Protein AF-A0A2E6HXP1-F1 (afdb_monomer_lite)

Sequence (120 aa):
MWCWKLDARGGRQPHASIEALRLAIGIGKGKALARARISHPGIRFERIDAFDIDSVRTLGFHFNKIYIDVSGSPDIYDVLKLTLAYEALFEPSLIVVRSTKLKRFVPRRSTWPIVSEPIP

pLDDT: mean 72.12, std 20.78, range [26.66, 95.12]

Radius of gyration: 15.94 Å; chains: 1; bounding box: 36×48×35 Å

Structure (mmCIF, N/CA/C/O backbone):
data_AF-A0A2E6HXP1-F1
#
_entry.id   AF-A0A2E6HXP1-F1
#
loop_
_atom_site.group_PDB
_atom_site.id
_atom_site.type_symbol
_atom_site.label_atom_id
_atom_site.label_alt_id
_atom_site.label_comp_id
_atom_site.label_asym_id
_atom_site.label_entity_id
_atom_site.label_seq_id
_atom_site.pdbx_PDB_ins_code
_atom_site.Cartn_x
_atom_site.Cartn_y
_atom_site.Cartn_z
_atom_site.occupancy
_atom_site.B_iso_or_equiv
_atom_site.auth_seq_id
_atom_site.auth_comp_id
_atom_site.auth_asym_id
_atom_site.auth_atom_id
_atom_site.pdbx_PDB_model_num
ATOM 1 N N . MET A 1 1 ? 1.663 -4.534 1.174 1.00 33.06 1 MET A N 1
ATOM 2 C CA . MET A 1 1 ? 0.889 -3.289 1.344 1.00 33.06 1 MET A CA 1
ATOM 3 C C . MET A 1 1 ? 0.008 -3.441 2.574 1.00 33.06 1 MET A C 1
ATOM 5 O O . MET A 1 1 ? -0.438 -4.550 2.843 1.00 33.06 1 MET A O 1
ATOM 9 N N . TRP A 1 2 ? -0.183 -2.388 3.361 1.00 33.47 2 TRP A N 1
ATOM 10 C CA . TRP A 1 2 ? -0.885 -2.470 4.644 1.00 33.47 2 TRP A CA 1
ATOM 11 C C . TRP A 1 2 ? -1.903 -1.327 4.755 1.00 33.47 2 TRP A C 1
ATOM 13 O O . TRP A 1 2 ? -1.531 -0.171 4.601 1.00 33.47 2 TRP A O 1
ATOM 23 N N . CYS A 1 3 ? -3.174 -1.613 5.026 1.00 33.22 3 CYS A N 1
ATOM 24 C CA . CYS A 1 3 ? -4.226 -0.602 5.201 1.00 33.22 3 CYS A CA 1
ATOM 25 C C . CYS A 1 3 ? -4.616 -0.488 6.689 1.00 33.22 3 CYS A C 1
ATOM 27 O O . CYS A 1 3 ? -4.809 -1.510 7.351 1.00 33.22 3 CYS A O 1
ATOM 29 N N . TRP A 1 4 ? -4.710 0.737 7.219 1.00 40.38 4 TRP A N 1
ATOM 30 C CA . TRP A 1 4 ? -4.892 1.077 8.641 1.00 40.38 4 TRP A CA 1
ATOM 31 C C . TRP A 1 4 ? -6.105 2.017 8.832 1.00 40.38 4 TRP A C 1
ATOM 33 O O . TRP A 1 4 ? -6.494 2.764 7.937 1.00 40.38 4 TRP A O 1
ATOM 43 N N . LYS A 1 5 ? -6.721 2.022 10.021 1.00 32.50 5 LYS A N 1
ATOM 44 C CA . LYS A 1 5 ? -7.696 3.056 10.410 1.00 32.50 5 LYS A CA 1
ATOM 45 C C . LYS A 1 5 ? -7.359 3.627 11.793 1.00 32.50 5 LYS A C 1
ATOM 47 O O . LYS A 1 5 ? -7.267 2.850 12.735 1.00 32.50 5 LYS A O 1
ATOM 52 N N . LEU A 1 6 ? -7.203 4.947 11.950 1.00 32.97 6 LEU A N 1
ATOM 53 C CA . LEU A 1 6 ? -7.173 5.613 13.272 1.00 32.97 6 LEU A CA 1
ATOM 54 C C . LEU A 1 6 ? -8.221 6.727 13.314 1.00 32.97 6 LEU A C 1
ATOM 56 O O . LEU A 1 6 ? -8.199 7.624 12.474 1.00 32.97 6 LEU A O 1
ATOM 60 N N . ASP A 1 7 ? -9.081 6.685 14.322 1.00 30.11 7 ASP A N 1
ATOM 61 C CA . ASP A 1 7 ? -9.905 7.808 14.774 1.00 30.11 7 ASP A CA 1
ATOM 62 C C . ASP A 1 7 ? -9.198 8.434 15.988 1.00 30.11 7 ASP A C 1
ATOM 64 O O . ASP A 1 7 ? -8.752 7.709 16.879 1.00 30.11 7 ASP A O 1
ATOM 68 N N . ALA A 1 8 ? -9.020 9.754 15.978 1.00 30.88 8 ALA A N 1
ATOM 69 C CA . ALA A 1 8 ? -8.332 10.495 17.023 1.00 30.88 8 ALA A CA 1
ATOM 70 C C . ALA A 1 8 ? -9.344 11.319 17.824 1.00 30.88 8 ALA A C 1
ATOM 72 O O . ALA A 1 8 ? -9.799 12.369 17.378 1.00 30.88 8 ALA A O 1
ATOM 73 N N . ARG A 1 9 ? -9.592 10.914 19.071 1.00 28.25 9 ARG A N 1
ATOM 74 C CA . ARG A 1 9 ? -9.835 11.879 20.145 1.00 28.25 9 ARG A CA 1
ATOM 75 C C . ARG A 1 9 ? -8.802 11.675 21.248 1.00 28.25 9 ARG A C 1
ATOM 77 O O . ARG A 1 9 ? -8.889 10.725 22.011 1.00 28.25 9 ARG A O 1
ATOM 84 N N . GLY A 1 10 ? -7.859 12.619 21.301 1.00 29.34 10 GLY A N 1
ATOM 85 C CA . GLY A 1 10 ? -6.987 12.895 22.443 1.00 29.34 10 GLY A CA 1
ATOM 86 C C . GLY A 1 10 ? -5.676 12.107 22.500 1.00 29.34 10 GLY A C 1
ATOM 87 O O . GLY A 1 10 ? -5.679 10.888 22.593 1.00 29.34 10 GLY A O 1
ATOM 88 N N . GLY A 1 11 ? -4.553 12.830 22.553 1.00 26.66 11 GLY A N 1
ATOM 89 C CA . GLY A 1 11 ? -3.299 12.311 23.112 1.00 26.66 11 GLY A CA 1
ATOM 90 C C . GLY A 1 11 ? -2.181 12.055 22.102 1.00 26.66 11 GLY A C 1
ATOM 91 O O . GLY A 1 11 ? -2.229 11.154 21.277 1.00 26.66 11 GLY A O 1
ATOM 92 N N . ARG A 1 12 ? -1.140 12.875 22.203 1.00 31.95 12 ARG A N 1
ATOM 93 C CA . ARG A 1 12 ? 0.093 12.899 21.411 1.00 31.95 12 ARG A CA 1
ATOM 94 C C . ARG A 1 12 ? 1.000 11.699 21.753 1.00 31.95 12 ARG A C 1
ATOM 96 O O . ARG A 1 12 ? 1.444 11.673 22.887 1.00 31.95 12 ARG A O 1
ATOM 103 N N . GLN A 1 13 ? 1.313 10.806 20.793 1.00 31.17 13 GLN A N 1
ATOM 104 C CA . GLN A 1 13 ? 2.596 10.071 20.567 1.00 31.17 13 GLN A CA 1
ATOM 105 C C . GLN A 1 13 ? 2.487 9.170 19.303 1.00 31.17 13 GLN A C 1
ATOM 107 O O . GLN A 1 13 ? 1.499 8.449 19.201 1.00 31.17 13 GLN A O 1
ATOM 112 N N . PRO A 1 14 ? 3.461 9.097 18.360 1.00 37.22 14 PRO A N 1
ATOM 113 C CA . PRO A 1 14 ? 3.453 8.073 17.315 1.00 37.22 14 PRO A CA 1
ATOM 114 C C . PRO A 1 14 ? 4.566 7.028 17.523 1.00 37.22 14 PRO A C 1
ATOM 116 O O . PRO A 1 14 ? 5.331 6.734 16.612 1.00 37.22 14 PRO A O 1
ATOM 119 N N . HIS A 1 15 ? 4.629 6.424 18.711 1.00 35.31 15 HIS A N 1
ATOM 120 C CA . HIS A 1 15 ? 5.040 5.022 18.846 1.00 35.31 15 HIS A CA 1
ATOM 121 C C . HIS A 1 15 ? 3.753 4.190 18.849 1.00 35.31 15 HIS A C 1
ATOM 123 O O . HIS A 1 15 ? 3.333 3.663 19.872 1.00 35.31 15 HIS A O 1
ATOM 129 N N . ALA A 1 16 ? 3.046 4.166 17.716 1.00 40.50 16 ALA A N 1
ATOM 130 C CA . ALA A 1 16 ? 1.805 3.410 17.609 1.00 40.50 16 ALA A CA 1
ATOM 131 C C . ALA A 1 16 ? 2.146 1.917 17.531 1.00 40.50 16 ALA A C 1
ATOM 133 O O . ALA A 1 16 ? 2.400 1.370 16.456 1.00 40.50 16 ALA A O 1
ATOM 134 N N . SER A 1 17 ? 2.183 1.269 18.692 1.00 41.19 17 SER A N 1
ATOM 135 C CA . SER A 1 17 ? 1.953 -0.161 18.822 1.00 41.19 17 SER A CA 1
ATOM 136 C C . SER A 1 17 ? 0.699 -0.525 18.021 1.00 41.19 17 SER A C 1
ATOM 138 O O . SER A 1 17 ? -0.333 0.145 18.080 1.00 41.19 17 SER A O 1
ATOM 140 N N . ILE A 1 18 ? 0.805 -1.597 17.237 1.00 44.69 18 ILE A N 1
ATOM 141 C CA . ILE A 1 18 ? -0.260 -2.151 16.383 1.00 44.69 18 ILE A CA 1
ATOM 142 C C . ILE A 1 18 ? -1.552 -2.434 17.184 1.00 44.69 18 ILE A C 1
ATOM 144 O O . ILE A 1 18 ? -2.641 -2.491 16.622 1.00 44.69 18 ILE A O 1
ATOM 148 N N . GLU A 1 19 ? -1.432 -2.541 18.507 1.00 39.31 19 GLU A N 1
ATOM 149 C CA . GLU A 1 19 ? -2.481 -2.851 19.479 1.00 39.31 19 GLU A CA 1
ATOM 150 C C . GLU A 1 19 ? -3.636 -1.835 19.543 1.00 39.31 19 GLU A C 1
ATOM 152 O O . GLU A 1 19 ? -4.721 -2.197 19.986 1.00 39.31 19 GLU A O 1
ATOM 157 N N . ALA A 1 20 ? -3.465 -0.595 19.067 1.00 45.41 20 ALA A N 1
ATOM 158 C CA . ALA A 1 20 ? -4.526 0.424 19.106 1.00 45.41 20 ALA A CA 1
ATOM 159 C C . ALA A 1 20 ? -5.450 0.447 17.864 1.00 45.41 20 ALA A C 1
ATOM 161 O O . ALA A 1 20 ? -6.326 1.309 17.749 1.00 45.41 20 ALA A O 1
ATOM 162 N N . LEU A 1 21 ? -5.264 -0.460 16.901 1.00 52.38 21 LEU A N 1
ATOM 163 C CA . LEU A 1 21 ? -6.085 -0.509 15.690 1.00 52.38 21 LEU A CA 1
ATOM 164 C C . LEU A 1 21 ? -7.377 -1.294 15.896 1.00 52.38 21 LEU A C 1
ATOM 166 O O . LEU A 1 21 ? -7.351 -2.467 16.248 1.00 52.38 21 LEU A O 1
ATOM 170 N N . ARG A 1 22 ? -8.513 -0.687 15.537 1.00 62.22 22 ARG A N 1
ATOM 171 C CA . ARG A 1 22 ? -9.804 -1.397 15.485 1.00 62.22 22 ARG A CA 1
ATOM 172 C C . ARG A 1 22 ? -9.868 -2.447 14.367 1.00 62.22 22 ARG A C 1
ATOM 174 O O . ARG A 1 22 ? -10.588 -3.426 14.507 1.00 62.22 22 ARG A O 1
ATOM 181 N N . LEU A 1 23 ? -9.151 -2.230 13.259 1.00 71.94 23 LEU A N 1
ATOM 182 C CA . LEU A 1 23 ? -9.064 -3.156 12.127 1.00 71.94 23 LEU A CA 1
ATOM 183 C C . LEU A 1 23 ? -7.853 -2.808 11.250 1.00 71.94 23 LEU A C 1
ATOM 185 O O . LEU A 1 23 ? -7.710 -1.664 10.814 1.00 71.94 23 LEU A O 1
ATOM 189 N N . ALA A 1 24 ? -7.015 -3.801 10.958 1.00 81.81 24 ALA A N 1
ATOM 190 C CA . ALA A 1 24 ? -5.948 -3.705 9.968 1.00 81.81 24 ALA A CA 1
ATOM 191 C C . ALA A 1 24 ? -6.052 -4.856 8.973 1.00 81.81 24 ALA A C 1
ATOM 193 O O . ALA A 1 24 ? -6.300 -6.003 9.359 1.00 81.81 24 ALA A O 1
ATOM 194 N N . ILE A 1 25 ? -5.849 -4.535 7.694 1.00 89.81 25 ILE A N 1
ATOM 195 C CA . ILE A 1 25 ? -5.826 -5.521 6.615 1.00 89.81 25 ILE A CA 1
ATOM 196 C C . ILE A 1 25 ? -4.516 -5.374 5.846 1.00 89.81 25 ILE A C 1
ATOM 198 O O . ILE A 1 25 ? -4.216 -4.325 5.269 1.00 89.81 25 ILE A O 1
ATOM 202 N N . GLY A 1 26 ? -3.715 -6.435 5.851 1.00 90.19 26 GLY A N 1
ATOM 203 C CA . GLY A 1 26 ? -2.525 -6.546 5.017 1.00 90.19 26 GLY A CA 1
ATOM 204 C C . GLY A 1 26 ? -2.866 -7.193 3.679 1.00 90.19 26 GLY A C 1
ATOM 205 O O . GLY A 1 26 ? -3.468 -8.263 3.649 1.00 90.19 26 GLY A O 1
ATOM 206 N N . ILE A 1 27 ? -2.442 -6.587 2.571 1.00 89.75 27 ILE A N 1
ATOM 207 C CA . ILE A 1 27 ? -2.578 -7.182 1.237 1.00 89.75 27 ILE A CA 1
ATOM 208 C C . ILE A 1 27 ? -1.224 -7.344 0.552 1.00 89.75 27 ILE A C 1
ATOM 210 O O . ILE A 1 27 ? -0.307 -6.524 0.704 1.00 89.75 27 ILE A O 1
ATOM 214 N N . GLY A 1 28 ? -1.073 -8.416 -0.216 1.00 85.81 28 GLY A N 1
ATOM 215 C CA . GLY A 1 28 ? 0.109 -8.608 -1.044 1.00 85.81 28 GLY A CA 1
ATOM 216 C C . GLY A 1 28 ? 0.218 -9.989 -1.670 1.00 85.81 28 GLY A C 1
ATOM 217 O O . GLY A 1 28 ? -0.611 -10.874 -1.464 1.00 85.81 28 GLY A O 1
ATOM 218 N N . LYS A 1 29 ? 1.300 -10.181 -2.427 1.00 78.12 29 LYS A N 1
ATOM 219 C CA . LYS A 1 29 ? 1.597 -11.424 -3.145 1.00 78.12 29 LYS A CA 1
ATOM 220 C C . LYS A 1 29 ? 2.754 -12.192 -2.491 1.00 78.12 29 LYS A C 1
ATOM 222 O O . LYS A 1 29 ? 3.676 -11.610 -1.922 1.00 78.12 29 LYS A O 1
ATOM 227 N N . GLY A 1 30 ? 2.730 -13.518 -2.623 1.00 75.62 30 GLY A N 1
ATOM 228 C CA . GLY A 1 30 ? 3.889 -14.382 -2.370 1.00 75.62 30 GLY A CA 1
ATOM 229 C C . GLY A 1 30 ? 4.219 -14.696 -0.902 1.00 75.62 30 GLY A C 1
ATOM 230 O O . GLY A 1 30 ? 3.380 -14.603 -0.004 1.00 75.62 30 GLY A O 1
ATOM 231 N N . LYS A 1 31 ? 5.469 -15.130 -0.675 1.00 73.38 31 LYS A N 1
ATOM 232 C CA . LYS A 1 31 ? 5.961 -15.693 0.602 1.00 73.38 31 LYS A CA 1
ATOM 233 C C . LYS A 1 31 ? 5.998 -14.678 1.753 1.00 73.38 31 LYS A C 1
ATOM 235 O O . LYS A 1 31 ? 5.875 -15.069 2.911 1.00 73.38 31 LYS A O 1
ATOM 240 N N . ALA A 1 32 ? 6.114 -13.384 1.446 1.00 76.50 32 ALA A N 1
ATOM 241 C CA . ALA A 1 32 ? 6.110 -12.319 2.450 1.00 76.50 32 ALA A CA 1
ATOM 242 C C . ALA A 1 32 ? 4.780 -12.250 3.222 1.00 76.50 32 ALA A C 1
ATOM 244 O O . ALA A 1 32 ? 4.790 -12.045 4.433 1.00 76.50 32 ALA A O 1
ATOM 245 N N . LEU A 1 33 ? 3.651 -12.506 2.549 1.00 81.62 33 LEU A N 1
ATOM 246 C CA . LEU A 1 33 ? 2.331 -12.524 3.184 1.00 81.62 33 LEU A CA 1
ATOM 247 C C . LEU A 1 33 ? 2.199 -13.677 4.191 1.00 81.62 33 LEU A C 1
ATOM 249 O O . LEU A 1 33 ? 1.646 -13.498 5.271 1.00 81.62 33 LEU A O 1
ATOM 253 N N . ALA A 1 34 ? 2.741 -14.854 3.858 1.00 81.12 34 ALA A N 1
ATOM 254 C CA . ALA A 1 34 ? 2.729 -16.008 4.756 1.00 81.12 34 ALA A CA 1
ATOM 255 C C . ALA A 1 34 ? 3.526 -15.730 6.039 1.00 81.12 34 ALA A C 1
ATOM 257 O O . ALA A 1 34 ? 3.045 -15.999 7.135 1.00 81.12 34 ALA A O 1
ATOM 258 N N . ARG A 1 35 ? 4.708 -15.113 5.911 1.00 80.56 35 ARG A N 1
ATOM 259 C CA . ARG A 1 35 ? 5.507 -14.687 7.068 1.00 80.56 35 ARG A CA 1
ATOM 260 C C . ARG A 1 35 ? 4.778 -13.634 7.906 1.00 80.56 35 ARG A C 1
ATOM 262 O O . ARG A 1 35 ? 4.770 -13.741 9.125 1.00 80.56 35 ARG A O 1
ATOM 269 N N . ALA A 1 36 ? 4.131 -12.663 7.263 1.00 81.81 36 ALA A N 1
ATOM 270 C CA . ALA A 1 36 ? 3.380 -11.615 7.949 1.00 81.81 36 ALA A CA 1
ATOM 271 C C . ALA A 1 36 ? 2.205 -12.170 8.774 1.00 81.81 36 ALA A C 1
ATOM 273 O O . ALA A 1 36 ? 2.012 -11.733 9.903 1.00 81.81 36 ALA A O 1
ATOM 274 N N . ARG A 1 37 ? 1.487 -13.178 8.258 1.00 85.00 37 ARG A N 1
ATOM 275 C CA . ARG A 1 37 ? 0.426 -13.888 8.999 1.00 85.00 37 ARG A CA 1
ATOM 276 C C . ARG A 1 37 ? 0.940 -14.537 10.283 1.00 85.00 37 ARG A C 1
ATOM 278 O O . ARG A 1 37 ? 0.281 -14.445 11.308 1.00 85.00 37 ARG A O 1
ATOM 285 N N . ILE A 1 38 ? 2.118 -15.161 10.226 1.00 85.62 38 ILE A N 1
ATOM 286 C CA . ILE A 1 38 ? 2.747 -15.792 11.397 1.00 85.62 38 ILE A CA 1
ATOM 287 C C . ILE A 1 38 ? 3.193 -14.727 12.406 1.00 85.62 38 ILE A C 1
ATOM 289 O O . ILE A 1 38 ? 2.984 -14.883 13.603 1.00 85.62 38 ILE A O 1
ATOM 293 N N . SER A 1 39 ? 3.802 -13.637 11.933 1.00 83.44 39 SER A N 1
ATOM 294 C CA . SER A 1 39 ? 4.329 -12.576 12.800 1.00 83.44 39 SER A CA 1
ATOM 295 C C . SER A 1 39 ? 3.252 -11.667 13.400 1.00 83.44 39 SER A C 1
ATOM 297 O O . SER A 1 39 ? 3.505 -11.030 14.418 1.00 83.44 39 SER A O 1
ATOM 299 N N . HIS A 1 40 ? 2.070 -11.589 12.784 1.00 82.81 40 HIS A N 1
ATOM 300 C CA . HIS A 1 40 ? 0.986 -10.698 13.198 1.00 82.81 40 HIS A CA 1
ATOM 301 C C . HIS A 1 40 ? -0.371 -11.420 13.172 1.00 82.81 40 HIS A C 1
ATOM 303 O O . HIS A 1 40 ? -1.230 -11.083 12.355 1.00 82.81 40 HIS A O 1
ATOM 309 N N . PRO A 1 41 ? -0.601 -12.399 14.064 1.00 82.38 41 PRO A N 1
ATOM 310 C CA . PRO A 1 41 ? -1.814 -13.222 14.042 1.00 82.38 41 PRO A CA 1
ATOM 311 C C . PRO A 1 41 ? -3.112 -12.429 14.285 1.00 82.38 41 PRO A C 1
ATOM 313 O O . PRO A 1 41 ? -4.178 -12.876 13.880 1.00 82.38 41 PRO A O 1
ATOM 316 N N . GLY A 1 42 ? -3.035 -11.242 14.900 1.00 81.94 42 GLY A N 1
ATOM 317 C CA . GLY A 1 42 ? -4.181 -10.344 15.107 1.00 81.94 42 GLY A CA 1
ATOM 318 C C . GLY A 1 42 ? -4.565 -9.484 13.893 1.00 81.94 42 GLY A C 1
ATOM 319 O O . GLY A 1 42 ? -5.501 -8.695 13.982 1.00 81.94 42 GLY A O 1
ATOM 320 N N . ILE A 1 43 ? -3.849 -9.597 12.770 1.00 85.75 43 ILE A N 1
ATOM 321 C CA . ILE A 1 43 ? -4.121 -8.841 11.541 1.00 85.75 43 ILE A CA 1
ATOM 322 C C . ILE A 1 43 ? -4.715 -9.776 10.487 1.00 85.75 43 ILE A C 1
ATOM 324 O O . ILE A 1 43 ? -4.214 -10.877 10.247 1.00 85.75 43 ILE A O 1
ATOM 328 N N . ARG A 1 44 ? -5.756 -9.312 9.789 1.00 88.44 44 ARG A N 1
ATOM 329 C CA . ARG A 1 44 ? -6.300 -10.017 8.625 1.00 88.44 44 ARG A CA 1
ATOM 330 C C . ARG A 1 44 ? -5.385 -9.803 7.422 1.00 88.44 44 ARG A C 1
ATOM 332 O O . ARG A 1 44 ? -4.990 -8.680 7.122 1.00 88.44 44 ARG A O 1
ATOM 339 N N . PHE A 1 45 ? -5.090 -10.872 6.690 1.00 89.06 45 PHE A N 1
ATOM 340 C CA . PHE A 1 45 ? -4.244 -10.802 5.502 1.00 89.06 45 PHE A CA 1
ATOM 341 C C . PHE A 1 45 ? -4.915 -11.415 4.288 1.00 89.06 45 PHE A C 1
ATOM 343 O O . PHE A 1 45 ? -5.261 -12.596 4.323 1.00 89.06 45 PHE A O 1
ATOM 350 N N . GLU A 1 46 ? -4.962 -10.670 3.189 1.00 90.75 46 GLU A N 1
ATOM 351 C CA . GLU A 1 46 ? -5.554 -11.102 1.925 1.00 90.75 46 GLU A CA 1
ATOM 352 C C . GLU A 1 46 ? -4.518 -11.170 0.803 1.00 90.75 46 GLU A C 1
ATOM 354 O O . GLU A 1 46 ? -3.612 -10.337 0.693 1.00 90.75 46 GLU A O 1
ATOM 359 N N . ARG A 1 47 ? -4.637 -12.191 -0.051 1.00 91.62 47 ARG A N 1
ATOM 360 C CA . ARG A 1 47 ? -3.783 -12.325 -1.236 1.00 91.62 47 ARG A CA 1
ATOM 361 C C . ARG A 1 47 ? -4.418 -11.555 -2.390 1.00 91.62 47 ARG A C 1
ATOM 363 O O . ARG A 1 47 ? -5.099 -12.140 -3.220 1.00 91.62 47 ARG A O 1
ATOM 370 N N . ILE A 1 48 ? -4.171 -10.253 -2.417 1.00 91.56 48 ILE A N 1
ATOM 371 C CA . ILE A 1 48 ? -4.677 -9.322 -3.431 1.00 91.56 48 ILE A CA 1
ATOM 372 C C . ILE A 1 48 ? -3.491 -8.580 -4.056 1.00 91.56 48 ILE A C 1
ATOM 374 O O . ILE A 1 48 ? -2.502 -8.283 -3.372 1.00 91.56 48 ILE A O 1
ATOM 378 N N . ASP A 1 49 ? -3.570 -8.316 -5.361 1.00 87.62 49 ASP A N 1
ATOM 379 C CA . ASP A 1 49 ? -2.673 -7.366 -6.013 1.00 87.62 49 ASP A CA 1
ATOM 380 C C . ASP A 1 49 ? -3.065 -5.938 -5.640 1.00 87.62 49 ASP A C 1
ATOM 382 O O . ASP A 1 49 ? -4.204 -5.542 -5.836 1.00 87.62 49 ASP A O 1
ATOM 386 N N . ALA A 1 50 ? -2.113 -5.151 -5.149 1.00 88.31 50 ALA A N 1
ATOM 387 C CA . ALA A 1 50 ? -2.348 -3.750 -4.821 1.00 88.31 50 ALA A CA 1
ATOM 388 C C . ALA A 1 50 ? -2.799 -2.923 -6.037 1.00 88.31 50 ALA A C 1
ATOM 390 O O . ALA A 1 50 ? -3.544 -1.965 -5.883 1.00 88.31 50 ALA A O 1
ATOM 391 N N . PHE A 1 51 ? -2.350 -3.281 -7.241 1.00 88.88 51 PHE A N 1
ATOM 392 C CA . PHE A 1 51 ? -2.716 -2.568 -8.467 1.00 88.88 51 PHE A CA 1
ATOM 393 C C . PHE A 1 51 ? -4.077 -2.985 -9.037 1.00 88.88 51 PHE A C 1
ATOM 395 O O . PHE A 1 51 ? -4.603 -2.298 -9.908 1.00 88.88 51 PHE A O 1
ATOM 402 N N . ASP A 1 52 ? -4.656 -4.080 -8.542 1.00 92.69 52 ASP A N 1
ATOM 403 C CA . ASP A 1 52 ? -6.005 -4.510 -8.900 1.00 92.69 52 ASP A CA 1
ATOM 404 C C . ASP A 1 52 ? -7.014 -3.817 -7.975 1.00 92.69 52 ASP A C 1
ATOM 406 O O . ASP A 1 52 ? -7.413 -4.331 -6.926 1.00 92.69 52 ASP A O 1
ATOM 410 N N . ILE A 1 53 ? -7.375 -2.591 -8.355 1.00 92.62 53 ILE A N 1
ATOM 411 C CA . ILE A 1 53 ? -8.241 -1.706 -7.566 1.00 92.62 53 ILE A CA 1
ATOM 412 C C . ILE A 1 53 ? -9.632 -2.313 -7.360 1.00 92.62 53 ILE A C 1
ATOM 414 O O . ILE A 1 53 ? -10.231 -2.120 -6.300 1.00 92.62 53 ILE A O 1
ATOM 418 N N . ASP A 1 54 ? -10.128 -3.088 -8.324 1.00 94.12 54 ASP A N 1
ATOM 419 C CA . ASP A 1 54 ? -11.427 -3.749 -8.216 1.00 94.12 54 ASP A CA 1
ATOM 420 C C . ASP A 1 54 ? -11.388 -4.855 -7.165 1.00 94.12 54 ASP A C 1
ATOM 422 O O . ASP A 1 54 ? -12.232 -4.872 -6.265 1.00 94.12 54 ASP A O 1
ATOM 426 N N . SER A 1 55 ? -10.354 -5.700 -7.173 1.00 93.19 55 SER A N 1
ATOM 427 C CA . SER A 1 55 ? -10.145 -6.682 -6.103 1.00 93.19 55 SER A CA 1
ATOM 428 C C . SER A 1 55 ? -9.985 -6.013 -4.735 1.00 93.19 55 SER A C 1
ATOM 430 O O . SER A 1 55 ? -10.535 -6.491 -3.742 1.00 93.19 55 SER A O 1
ATOM 432 N N . VAL A 1 56 ? -9.284 -4.880 -4.656 1.00 92.38 56 VAL A N 1
ATOM 433 C CA . VAL A 1 56 ? -9.109 -4.111 -3.410 1.00 92.38 56 VA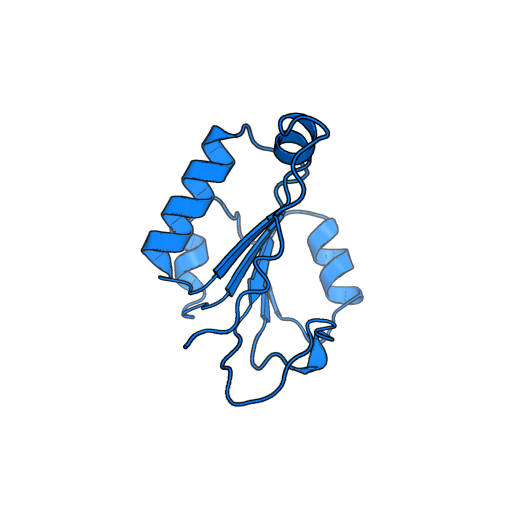L A CA 1
ATOM 434 C C . VAL A 1 56 ? -10.437 -3.534 -2.908 1.00 92.38 56 VAL A C 1
ATOM 436 O O . VAL A 1 56 ? -10.701 -3.570 -1.704 1.00 92.38 56 VAL A O 1
ATOM 439 N N . ARG A 1 57 ? -11.310 -3.063 -3.805 1.00 90.62 57 ARG A N 1
ATOM 440 C CA . ARG A 1 57 ? -12.656 -2.569 -3.473 1.00 90.62 57 ARG A CA 1
ATOM 441 C C . ARG A 1 57 ? -13.516 -3.648 -2.813 1.00 90.62 57 ARG A C 1
ATOM 443 O O . ARG A 1 57 ? -14.289 -3.333 -1.908 1.00 90.62 57 ARG A O 1
ATOM 450 N N . THR A 1 58 ? -13.343 -4.917 -3.193 1.00 92.69 58 THR A N 1
ATOM 451 C CA . THR A 1 58 ? -14.106 -6.035 -2.600 1.00 92.69 58 THR A CA 1
ATOM 452 C C . THR A 1 58 ? -13.816 -6.273 -1.117 1.00 92.69 58 THR A C 1
ATOM 454 O O . THR A 1 58 ? -14.586 -6.960 -0.450 1.00 92.69 58 THR A O 1
ATOM 457 N N . LEU A 1 59 ? -12.762 -5.658 -0.560 1.00 88.69 59 LEU A N 1
ATOM 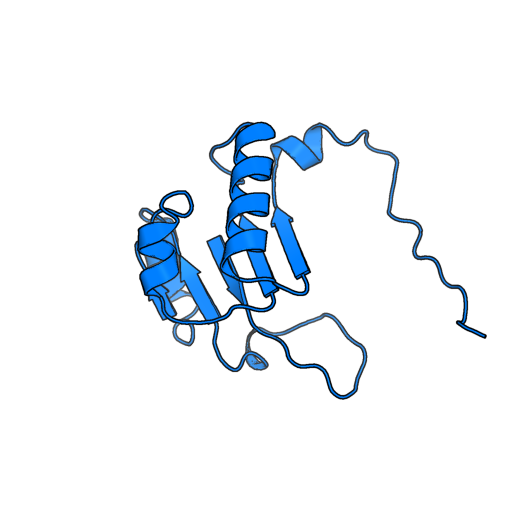458 C CA . LEU A 1 59 ? -12.524 -5.671 0.884 1.00 88.69 59 LEU A CA 1
ATOM 459 C C . LEU A 1 59 ? -13.697 -5.062 1.664 1.00 88.69 59 LEU A C 1
ATOM 461 O O . LEU A 1 59 ? -13.897 -5.448 2.811 1.00 88.69 59 LEU A O 1
ATOM 465 N N . GLY A 1 60 ? -14.471 -4.149 1.063 1.00 84.88 60 GLY A N 1
ATOM 466 C CA . GLY A 1 60 ? -15.714 -3.637 1.648 1.00 84.88 60 GLY A CA 1
ATOM 467 C C . GLY A 1 60 ? -15.522 -2.731 2.868 1.00 84.88 60 GLY A C 1
ATOM 468 O O . GLY A 1 60 ? -16.450 -2.546 3.651 1.00 84.88 60 GLY A O 1
ATOM 469 N N . PHE A 1 61 ? -14.326 -2.165 3.051 1.00 83.94 61 PHE A N 1
ATOM 470 C CA . PHE A 1 61 ? -14.017 -1.250 4.150 1.00 83.94 61 PHE A CA 1
ATOM 471 C C . PHE A 1 61 ? -13.566 0.111 3.625 1.00 83.94 61 PHE A C 1
ATOM 473 O O . PHE A 1 61 ? -12.785 0.190 2.682 1.00 83.94 61 PHE A O 1
ATOM 480 N N . HIS A 1 62 ? -13.975 1.179 4.311 1.00 83.88 62 HIS A N 1
ATOM 481 C CA . HIS A 1 62 ? -13.366 2.500 4.156 1.00 83.88 62 HIS A CA 1
ATOM 482 C C . HIS A 1 62 ? -12.137 2.616 5.065 1.00 83.88 62 HIS A C 1
ATOM 484 O O . HIS A 1 62 ? -12.258 2.676 6.298 1.00 83.88 62 HIS A O 1
ATOM 490 N N . PHE A 1 63 ? -10.948 2.636 4.462 1.00 86.12 63 PHE A N 1
ATOM 491 C CA . PHE A 1 63 ? -9.679 2.797 5.170 1.00 86.12 63 PHE A CA 1
ATOM 492 C C . PHE A 1 63 ? -9.298 4.273 5.247 1.00 86.12 63 PHE A C 1
ATOM 494 O O . PHE A 1 63 ? -9.129 4.913 4.219 1.00 86.12 63 PHE A O 1
ATOM 501 N N . ASN A 1 64 ? -9.112 4.815 6.455 1.00 83.69 64 ASN A N 1
ATOM 502 C CA . ASN A 1 64 ? -8.747 6.228 6.604 1.00 83.69 64 ASN A CA 1
ATOM 503 C C . ASN A 1 64 ? -7.229 6.476 6.660 1.00 83.69 64 ASN A C 1
ATOM 505 O O . ASN A 1 64 ? -6.800 7.622 6.566 1.00 83.69 64 ASN A O 1
ATOM 509 N N . LYS A 1 65 ? -6.410 5.428 6.807 1.00 88.25 65 LYS A N 1
ATOM 510 C CA . LYS A 1 65 ? -4.947 5.510 6.785 1.00 88.25 65 LYS A CA 1
ATOM 511 C C . LYS A 1 65 ? -4.372 4.404 5.918 1.00 88.25 65 LYS A C 1
ATOM 513 O O . LYS A 1 65 ? -4.638 3.231 6.128 1.00 88.25 65 LYS A O 1
ATOM 518 N N . ILE A 1 66 ? -3.532 4.732 4.955 1.00 90.44 66 ILE A N 1
ATOM 519 C CA . ILE A 1 66 ? -3.049 3.732 3.998 1.00 90.44 66 ILE A CA 1
ATOM 520 C C . ILE A 1 66 ? -1.533 3.718 4.020 1.00 90.44 66 ILE A C 1
ATOM 522 O O . ILE A 1 66 ? -0.893 4.759 3.915 1.00 90.44 66 ILE A O 1
ATOM 526 N N . TYR A 1 67 ? -0.948 2.532 4.168 1.00 90.00 67 TYR A N 1
ATOM 527 C CA . TYR A 1 67 ? 0.491 2.331 4.108 1.00 90.00 67 TYR A CA 1
ATOM 528 C C . TYR A 1 67 ? 0.876 1.510 2.875 1.00 90.00 67 TYR A C 1
ATOM 530 O O . TYR A 1 67 ? 0.590 0.313 2.738 1.00 90.00 67 TYR A O 1
ATOM 538 N N . ILE A 1 68 ? 1.585 2.164 1.967 1.00 87.19 68 ILE A N 1
ATOM 539 C CA . ILE A 1 68 ? 1.996 1.602 0.688 1.00 87.19 68 ILE A CA 1
ATOM 540 C C . ILE A 1 68 ? 3.482 1.263 0.766 1.00 87.19 68 ILE A C 1
ATOM 542 O O . ILE A 1 68 ? 4.332 2.146 0.720 1.00 87.19 68 ILE A O 1
ATOM 546 N N . ASP A 1 69 ? 3.802 -0.028 0.871 1.00 84.38 69 ASP A N 1
ATOM 547 C CA . ASP A 1 69 ? 5.175 -0.516 0.711 1.00 84.38 69 ASP A CA 1
ATOM 548 C C . ASP A 1 69 ? 5.358 -1.076 -0.695 1.00 84.38 69 ASP A C 1
ATOM 550 O O . ASP A 1 69 ? 4.799 -2.118 -1.045 1.00 84.38 69 ASP A O 1
ATOM 554 N N . VAL A 1 70 ? 6.148 -0.353 -1.478 1.00 76.06 70 VAL A N 1
ATOM 555 C CA . VAL A 1 70 ? 6.467 -0.622 -2.885 1.00 76.06 70 VAL A CA 1
ATOM 556 C C . VAL A 1 70 ? 7.966 -0.866 -3.063 1.00 76.06 70 VAL A C 1
ATOM 558 O O . VAL A 1 70 ? 8.503 -0.738 -4.161 1.00 76.06 70 VAL A O 1
ATOM 561 N N . SER A 1 71 ? 8.670 -1.231 -1.987 1.00 64.25 71 SER A N 1
ATOM 562 C CA . SER A 1 71 ? 10.130 -1.397 -1.958 1.00 64.25 71 SER A CA 1
ATOM 563 C C . SER A 1 71 ? 10.704 -2.390 -2.981 1.00 64.25 71 SER A C 1
ATOM 565 O O . SER A 1 71 ? 11.912 -2.351 -3.214 1.00 64.25 71 SER A O 1
ATOM 567 N N . GLY A 1 72 ? 9.869 -3.221 -3.619 1.00 60.47 72 GLY A N 1
ATOM 568 C CA . GLY A 1 72 ? 10.282 -4.200 -4.624 1.00 60.47 72 GLY A CA 1
ATOM 569 C C . GLY A 1 72 ? 10.041 -3.871 -6.108 1.00 60.47 72 GLY A C 1
ATOM 570 O O . GLY A 1 72 ? 10.755 -4.452 -6.918 1.00 60.47 72 GLY A O 1
ATOM 571 N N . SER A 1 73 ? 9.063 -3.043 -6.527 1.00 60.06 73 SER A N 1
ATOM 572 C CA . SER A 1 73 ? 8.610 -3.081 -7.950 1.00 60.06 73 SER A CA 1
ATOM 573 C C . SER A 1 73 ? 7.650 -1.974 -8.439 1.00 60.06 73 SER A C 1
ATOM 575 O O . SER A 1 73 ? 6.596 -2.289 -8.980 1.00 60.06 73 SER A O 1
ATOM 577 N N . PRO A 1 74 ? 7.950 -0.676 -8.288 1.00 60.22 74 PRO A N 1
ATOM 578 C CA . PRO A 1 74 ? 7.558 0.186 -9.415 1.00 60.22 74 PRO A CA 1
ATOM 579 C C . PRO A 1 74 ? 8.484 1.366 -9.704 1.00 60.22 74 PRO A C 1
ATOM 581 O O . PRO A 1 74 ? 9.390 1.693 -8.928 1.00 60.22 74 PRO A O 1
ATOM 584 N N . ASP A 1 75 ? 8.306 1.979 -10.868 1.00 74.50 75 ASP A N 1
ATOM 585 C CA . ASP A 1 75 ? 8.813 3.325 -11.133 1.00 74.50 75 ASP A CA 1
ATOM 586 C C . ASP A 1 75 ? 8.034 4.356 -10.290 1.00 74.50 75 ASP A C 1
ATOM 588 O O . ASP A 1 75 ? 6.983 4.050 -9.725 1.00 74.50 75 ASP A O 1
ATOM 592 N N . ILE A 1 76 ? 8.535 5.586 -10.166 1.00 80.38 76 ILE A N 1
ATOM 593 C CA . ILE A 1 76 ? 7.837 6.672 -9.462 1.00 80.38 76 ILE A CA 1
ATOM 594 C C . ILE A 1 76 ? 6.404 6.858 -9.976 1.00 80.38 76 ILE A C 1
ATOM 596 O O . ILE A 1 76 ? 5.497 7.169 -9.204 1.00 80.38 76 ILE A O 1
ATOM 600 N N . TYR A 1 77 ? 6.193 6.596 -11.265 1.00 84.75 77 TYR A N 1
ATOM 601 C CA . TYR A 1 77 ? 4.900 6.720 -11.907 1.00 84.75 77 TYR A CA 1
ATOM 602 C C . TYR A 1 77 ? 3.867 5.715 -11.386 1.00 84.75 77 TYR A C 1
ATOM 604 O O . TYR A 1 77 ? 2.732 6.110 -11.120 1.00 84.75 77 TYR A O 1
ATOM 612 N N . ASP A 1 78 ? 4.227 4.447 -11.153 1.00 84.50 78 ASP A N 1
ATOM 613 C CA . ASP A 1 78 ? 3.235 3.500 -10.625 1.00 84.50 78 ASP A CA 1
ATOM 614 C C . ASP A 1 78 ? 2.952 3.753 -9.142 1.00 84.50 78 ASP A C 1
ATOM 616 O O . ASP A 1 78 ? 1.844 3.500 -8.676 1.00 84.50 78 ASP A O 1
ATOM 620 N N . VAL A 1 79 ? 3.915 4.314 -8.402 1.00 84.62 79 VAL A N 1
ATOM 621 C CA . VAL A 1 79 ? 3.671 4.792 -7.034 1.00 84.62 79 VAL A CA 1
ATOM 622 C C . VAL A 1 79 ? 2.625 5.904 -7.029 1.00 84.62 79 VAL A C 1
ATOM 624 O O . VAL A 1 79 ? 1.703 5.867 -6.212 1.00 84.62 79 VAL A O 1
ATOM 627 N N . LEU A 1 80 ? 2.745 6.866 -7.948 1.00 88.25 80 LEU A N 1
ATOM 628 C CA . LEU A 1 80 ? 1.778 7.949 -8.097 1.00 88.25 80 LEU A CA 1
ATOM 629 C C . LEU A 1 80 ? 0.403 7.410 -8.506 1.00 88.25 80 LEU A C 1
ATOM 631 O O . LEU A 1 80 ? -0.583 7.718 -7.842 1.00 88.25 80 LEU A O 1
ATOM 635 N N . LYS A 1 81 ? 0.339 6.552 -9.533 1.00 90.88 81 LYS A N 1
ATOM 636 C CA . LYS A 1 81 ? -0.906 5.897 -9.974 1.00 90.88 81 LYS A CA 1
ATOM 637 C C . LYS A 1 81 ? -1.612 5.177 -8.831 1.00 90.88 81 LYS A C 1
ATOM 639 O O . LYS A 1 81 ? -2.808 5.362 -8.638 1.00 90.88 81 LYS A O 1
ATOM 644 N N . LEU A 1 82 ? -0.870 4.374 -8.072 1.00 90.25 82 LEU A N 1
ATOM 645 C CA . LEU A 1 82 ? -1.412 3.615 -6.952 1.00 90.25 82 LEU A CA 1
ATOM 646 C C . LEU A 1 82 ? -1.916 4.542 -5.841 1.00 90.25 82 LEU A C 1
ATOM 648 O O . LEU A 1 82 ? -2.985 4.314 -5.291 1.00 90.25 82 LEU A O 1
ATOM 652 N N . THR A 1 83 ? -1.173 5.608 -5.540 1.00 91.44 83 THR A N 1
ATOM 653 C CA . THR A 1 83 ? -1.569 6.599 -4.529 1.00 91.44 83 THR A CA 1
ATOM 654 C C . THR A 1 83 ? -2.867 7.299 -4.928 1.00 91.44 83 THR A C 1
ATOM 656 O O . THR A 1 83 ? -3.804 7.298 -4.136 1.00 91.44 83 THR A O 1
ATOM 659 N N . LEU A 1 84 ? -2.961 7.801 -6.165 1.00 95.12 84 LEU A N 1
ATOM 660 C CA . LEU A 1 84 ? -4.160 8.472 -6.681 1.00 95.12 84 LEU A CA 1
ATOM 661 C C . LEU A 1 84 ? -5.369 7.529 -6.736 1.00 95.12 84 LEU A C 1
ATOM 663 O O . LEU A 1 84 ? -6.476 7.915 -6.374 1.00 95.12 84 LEU A O 1
ATOM 667 N N . ALA A 1 85 ? -5.167 6.275 -7.147 1.00 94.38 85 ALA A N 1
ATOM 668 C CA . ALA A 1 85 ? -6.240 5.285 -7.171 1.00 94.38 85 ALA A CA 1
ATOM 669 C C . ALA A 1 85 ? -6.783 4.993 -5.763 1.00 94.38 85 ALA A C 1
ATOM 671 O O . ALA A 1 85 ? -7.991 4.873 -5.579 1.00 94.38 85 ALA A O 1
ATOM 672 N N . TYR A 1 86 ? -5.904 4.902 -4.763 1.00 94.12 86 TYR A N 1
ATOM 673 C CA . TYR A 1 86 ? -6.297 4.659 -3.375 1.00 94.12 86 TYR A CA 1
ATOM 674 C C . TYR A 1 86 ? -6.920 5.896 -2.723 1.00 94.12 86 TYR A C 1
ATOM 676 O O . TYR A 1 86 ? -7.839 5.751 -1.919 1.00 94.12 86 TYR A O 1
ATOM 684 N N . GLU A 1 87 ? -6.456 7.092 -3.082 1.00 94.62 87 GLU A N 1
ATOM 685 C CA . GLU A 1 87 ? -7.071 8.358 -2.685 1.00 94.62 87 GLU A CA 1
ATOM 686 C C . GLU A 1 87 ? -8.510 8.452 -3.202 1.00 94.62 87 GLU A C 1
ATOM 688 O O . GLU A 1 87 ? -9.426 8.639 -2.408 1.00 94.62 87 GLU A O 1
ATOM 693 N N . ALA A 1 88 ? -8.724 8.197 -4.496 1.00 94.88 88 ALA A N 1
ATOM 694 C CA . ALA A 1 88 ? -10.053 8.202 -5.106 1.00 94.88 88 ALA A CA 1
ATOM 695 C C . ALA A 1 88 ? -10.969 7.079 -4.589 1.00 94.88 88 ALA A C 1
ATOM 697 O O . ALA A 1 88 ? -12.186 7.236 -4.558 1.00 94.88 88 ALA A O 1
ATOM 698 N N . LEU A 1 89 ? -10.407 5.924 -4.216 1.00 93.38 89 LEU A N 1
ATOM 699 C CA . LEU A 1 89 ? -11.191 4.784 -3.742 1.00 93.38 89 LEU A CA 1
ATOM 700 C C . LEU A 1 89 ? -11.644 4.935 -2.284 1.00 93.38 89 LEU A C 1
ATOM 702 O O . LEU A 1 89 ? -12.741 4.493 -1.941 1.00 93.38 89 LEU A O 1
ATOM 706 N N . PHE A 1 90 ? -10.793 5.485 -1.416 1.00 91.88 90 PHE A N 1
ATOM 707 C CA . PHE A 1 90 ? -11.008 5.435 0.032 1.00 91.88 90 PHE A CA 1
ATOM 708 C C . PHE A 1 90 ? -11.111 6.795 0.718 1.00 91.88 90 PHE A C 1
ATOM 710 O O . PHE A 1 90 ? -11.534 6.817 1.873 1.00 91.88 90 PHE A O 1
ATOM 717 N N . GLU A 1 91 ? -10.711 7.884 0.054 1.00 93.19 91 GLU A N 1
ATOM 718 C CA . GLU A 1 91 ? -10.604 9.231 0.634 1.00 93.19 91 GLU A CA 1
ATOM 719 C C . GLU A 1 91 ? -9.897 9.230 2.010 1.00 93.19 91 GLU A C 1
ATOM 721 O O . GLU A 1 91 ? -10.437 9.700 3.018 1.00 93.19 91 GLU A O 1
ATOM 726 N N . PRO A 1 92 ? -8.694 8.631 2.117 1.00 91.62 92 PRO A N 1
ATOM 727 C CA . PRO A 1 92 ? -8.012 8.505 3.393 1.00 91.62 92 PRO A CA 1
ATOM 728 C C . PRO A 1 92 ? -7.501 9.865 3.875 1.00 91.62 92 PRO A C 1
ATOM 730 O O . PRO A 1 92 ? -7.015 10.681 3.098 1.00 91.62 92 PRO A O 1
ATOM 733 N N . SER A 1 93 ? -7.484 10.073 5.191 1.00 89.38 93 SER A N 1
ATOM 734 C CA . SER A 1 93 ? -6.876 11.272 5.778 1.00 89.38 93 SER A CA 1
ATOM 735 C C . SER A 1 93 ? -5.346 11.248 5.742 1.00 89.38 93 SER A C 1
ATOM 737 O O . SER A 1 93 ? -4.704 12.267 5.988 1.00 89.38 93 SER A O 1
ATOM 739 N N . LEU A 1 94 ? -4.744 10.083 5.476 1.00 89.00 94 LEU A N 1
ATOM 740 C CA . LEU A 1 94 ? -3.298 9.930 5.370 1.00 89.00 94 LEU A CA 1
ATOM 741 C C . LEU A 1 94 ? -2.916 8.741 4.485 1.00 89.00 94 LEU A C 1
ATOM 743 O O . LEU A 1 94 ? -3.337 7.608 4.733 1.00 89.00 94 LEU A O 1
ATOM 747 N N . ILE A 1 95 ? -2.002 8.979 3.545 1.00 89.75 95 ILE A N 1
ATOM 748 C CA . ILE A 1 95 ? -1.282 7.927 2.827 1.00 89.75 95 ILE A CA 1
ATOM 749 C C . ILE A 1 95 ? 0.209 8.056 3.137 1.00 89.75 95 ILE A C 1
ATOM 751 O O . ILE A 1 95 ? 0.816 9.104 2.930 1.00 89.75 95 ILE A O 1
ATOM 755 N N . VAL A 1 96 ? 0.813 6.978 3.631 1.00 88.31 96 VAL A N 1
ATOM 756 C CA . VAL A 1 96 ? 2.257 6.880 3.858 1.00 88.31 96 VAL A CA 1
ATOM 757 C C . VAL A 1 96 ? 2.840 5.911 2.846 1.00 88.31 96 VAL A C 1
ATOM 759 O O 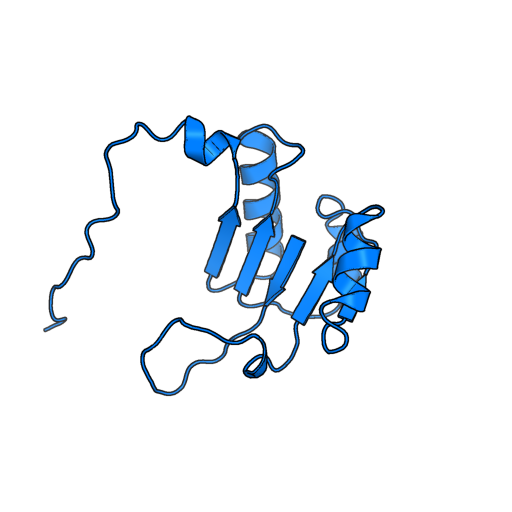. VAL A 1 96 ? 2.523 4.721 2.845 1.00 88.31 96 VAL A O 1
ATOM 762 N N . VAL A 1 97 ? 3.739 6.410 2.005 1.00 85.50 97 VAL A N 1
ATOM 763 C CA . VAL A 1 97 ? 4.397 5.611 0.974 1.00 85.50 97 VAL A CA 1
ATOM 764 C C . VAL A 1 97 ? 5.847 5.344 1.362 1.00 85.50 97 VAL A C 1
ATOM 766 O O . VAL A 1 97 ? 6.647 6.264 1.534 1.00 85.50 97 VAL A O 1
ATOM 769 N N . ARG A 1 98 ? 6.223 4.067 1.437 1.00 83.25 98 ARG A N 1
ATOM 770 C CA . ARG A 1 98 ? 7.616 3.629 1.530 1.00 83.25 98 ARG A CA 1
ATOM 771 C C . ARG A 1 98 ? 8.094 3.151 0.164 1.00 83.25 98 ARG A C 1
ATOM 773 O O . ARG A 1 98 ? 7.722 2.077 -0.303 1.00 83.25 98 ARG A O 1
ATOM 780 N N . SER A 1 99 ? 8.999 3.922 -0.435 1.00 79.56 99 SER A N 1
ATOM 781 C CA . SER A 1 99 ? 9.686 3.566 -1.678 1.00 79.56 99 SER A CA 1
ATOM 782 C C . SER A 1 99 ? 11.192 3.757 -1.537 1.00 79.56 99 SER A C 1
ATOM 784 O O . SER A 1 99 ? 11.684 4.855 -1.271 1.00 79.56 99 SER A O 1
ATOM 786 N N . THR A 1 100 ? 11.947 2.677 -1.749 1.00 75.19 100 THR A N 1
ATOM 787 C CA . THR A 1 100 ? 13.416 2.717 -1.746 1.00 75.19 100 THR A CA 1
ATOM 788 C C . THR A 1 100 ? 13.952 3.600 -2.873 1.00 75.19 100 THR A C 1
ATOM 790 O O . THR A 1 100 ? 14.966 4.267 -2.683 1.00 75.19 100 THR A O 1
ATOM 793 N N . LYS A 1 101 ? 13.269 3.644 -4.028 1.00 72.88 101 LYS A N 1
ATOM 794 C CA . LYS A 1 101 ? 13.646 4.513 -5.151 1.00 72.88 101 LYS A CA 1
ATOM 795 C C . LYS A 1 101 ? 13.419 5.985 -4.816 1.00 72.88 101 LYS A C 1
ATOM 797 O O . LYS A 1 101 ? 14.360 6.757 -4.948 1.00 72.88 101 LYS A O 1
ATOM 802 N N . LEU A 1 102 ? 12.247 6.360 -4.290 1.00 71.88 102 LEU A N 1
ATOM 803 C CA . LEU A 1 102 ? 11.991 7.744 -3.853 1.00 71.88 102 LEU A CA 1
ATOM 804 C C . LEU A 1 102 ? 13.019 8.201 -2.817 1.00 71.88 102 LEU A C 1
ATOM 806 O O . LEU A 1 102 ? 13.594 9.274 -2.951 1.00 71.88 102 LEU A O 1
ATOM 810 N N . LYS A 1 103 ? 13.346 7.340 -1.846 1.00 74.12 103 LYS A N 1
ATOM 811 C CA . LYS A 1 103 ? 14.387 7.628 -0.850 1.00 74.12 103 LYS A CA 1
ATOM 812 C C . LYS A 1 103 ? 15.764 7.910 -1.474 1.00 74.12 103 LYS A C 1
ATOM 814 O O . LYS A 1 103 ? 16.547 8.641 -0.880 1.00 74.12 103 LYS A O 1
ATOM 819 N N . ARG A 1 104 ? 16.081 7.312 -2.628 1.00 72.88 104 ARG A N 1
ATOM 820 C CA . ARG A 1 104 ? 17.336 7.550 -3.366 1.00 72.88 104 ARG A CA 1
ATOM 821 C C . ARG A 1 104 ? 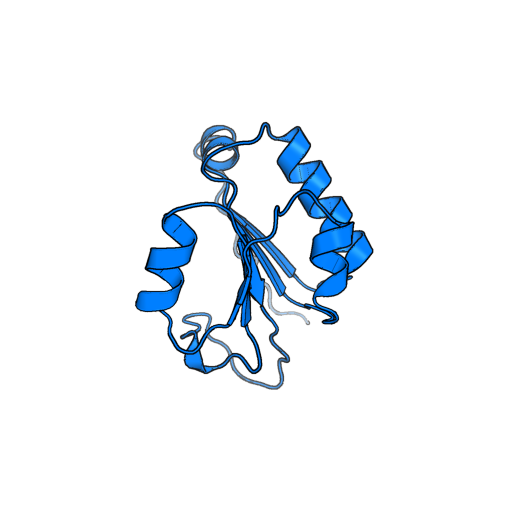17.275 8.792 -4.262 1.00 72.88 104 ARG A C 1
ATOM 823 O O . ARG A 1 104 ? 18.318 9.389 -4.489 1.00 72.88 104 ARG A O 1
ATOM 830 N N . PHE A 1 105 ? 16.091 9.148 -4.762 1.00 68.00 105 PHE A N 1
ATOM 831 C CA . PHE A 1 105 ? 15.867 10.331 -5.602 1.00 68.00 105 PHE A CA 1
ATOM 832 C C . PHE A 1 105 ? 15.815 11.634 -4.806 1.00 68.00 105 PHE A C 1
ATOM 834 O O . PHE A 1 105 ? 16.189 12.677 -5.332 1.00 68.00 105 PHE A O 1
ATOM 841 N N . VAL A 1 106 ? 15.379 11.588 -3.545 1.00 68.19 106 VAL A N 1
ATOM 842 C CA . VAL A 1 106 ? 15.446 12.755 -2.665 1.00 68.19 106 VAL A CA 1
ATOM 843 C C . VAL A 1 106 ? 16.927 13.038 -2.374 1.00 68.19 106 VAL A C 1
ATOM 845 O O . VAL A 1 106 ? 17.600 12.176 -1.794 1.00 68.19 106 VAL A O 1
ATOM 848 N N . PRO A 1 107 ? 17.472 14.206 -2.772 1.00 60.41 107 PRO A N 1
ATOM 849 C CA . PRO A 1 107 ? 18.836 14.569 -2.416 1.00 60.41 107 PRO A CA 1
ATOM 850 C C . PRO A 1 107 ? 18.977 14.494 -0.894 1.00 60.41 107 PRO A C 1
ATOM 852 O O . PRO A 1 107 ? 18.049 14.826 -0.162 1.00 60.41 107 PRO A O 1
ATOM 855 N N . ARG A 1 108 ? 20.137 14.046 -0.397 1.00 56.38 108 ARG A N 1
ATOM 856 C CA . ARG A 1 108 ? 20.423 13.774 1.033 1.00 56.38 108 ARG A CA 1
ATOM 857 C C . ARG A 1 108 ? 20.205 14.957 2.005 1.00 56.38 108 ARG A C 1
ATOM 859 O O . ARG A 1 108 ? 20.582 14.858 3.169 1.00 56.38 108 ARG A O 1
ATOM 866 N N . ARG A 1 109 ? 19.637 16.075 1.565 1.00 52.56 109 ARG A N 1
ATOM 867 C CA . ARG A 1 109 ? 19.400 17.292 2.334 1.00 52.56 109 ARG A CA 1
ATOM 868 C C . ARG A 1 109 ? 18.026 17.852 1.995 1.00 52.56 109 ARG A C 1
ATOM 870 O O . ARG A 1 109 ? 17.918 18.620 1.057 1.00 52.56 109 ARG A O 1
ATOM 877 N N . SER A 1 110 ? 17.026 17.433 2.761 1.00 51.75 110 SER A N 1
ATOM 878 C CA . SER A 1 110 ? 15.848 18.216 3.152 1.00 51.75 110 SER A CA 1
ATOM 879 C C . SER A 1 110 ? 15.073 17.357 4.145 1.00 51.75 110 SER A C 1
ATOM 881 O O . SER A 1 110 ? 14.177 16.597 3.787 1.00 51.75 110 SER A O 1
ATOM 883 N N . THR A 1 111 ? 15.481 17.401 5.411 1.00 54.75 111 THR A N 1
ATOM 884 C CA . THR A 1 111 ? 14.600 16.998 6.508 1.00 54.75 111 THR A CA 1
ATOM 885 C C . THR A 1 111 ? 13.393 17.925 6.491 1.00 54.75 111 THR A C 1
ATOM 887 O O . THR A 1 111 ? 13.568 19.133 6.340 1.00 54.75 111 THR A O 1
ATOM 890 N N . TRP A 1 112 ? 12.188 17.372 6.631 1.00 51.97 112 TRP A N 1
ATOM 891 C CA . TRP A 1 112 ? 10.979 18.163 6.852 1.00 51.97 112 TRP A CA 1
ATOM 892 C C . TRP A 1 112 ? 11.265 19.134 8.008 1.00 51.97 112 TRP A C 1
ATOM 894 O O . TRP A 1 112 ? 11.617 18.648 9.090 1.00 51.97 112 TRP A O 1
ATOM 904 N N . PRO A 1 113 ? 11.201 20.466 7.822 1.00 52.56 113 PRO A N 1
ATOM 905 C CA . PRO A 1 113 ? 11.237 21.351 8.967 1.00 52.56 113 PRO A CA 1
ATOM 906 C C . PRO A 1 113 ? 9.993 21.004 9.772 1.00 52.56 113 PRO A C 1
ATOM 908 O O . PRO A 1 113 ? 8.866 21.125 9.293 1.00 52.56 113 PRO A O 1
ATOM 911 N N . ILE A 1 114 ? 10.194 20.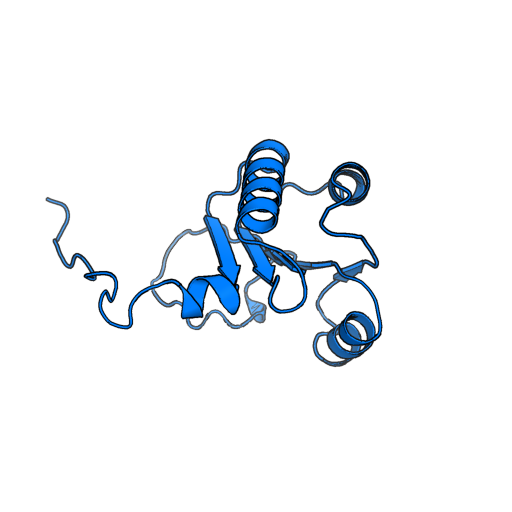474 10.974 1.00 53.78 114 ILE A N 1
ATOM 912 C CA . ILE A 1 114 ? 9.128 20.425 11.961 1.00 53.78 114 ILE A CA 1
ATOM 913 C C . ILE A 1 114 ? 8.797 21.896 12.192 1.00 53.78 114 ILE A C 1
ATOM 915 O O . ILE A 1 114 ? 9.557 22.595 12.855 1.00 53.78 114 ILE A O 1
ATOM 919 N N . VAL A 1 115 ? 7.736 22.392 11.554 1.00 55.41 115 VAL A N 1
ATOM 920 C CA . VAL A 1 115 ? 7.221 23.730 11.824 1.00 55.41 115 VAL A CA 1
ATOM 921 C C . VAL A 1 115 ? 6.658 23.658 13.234 1.00 55.41 115 VAL A C 1
ATOM 923 O O . VAL A 1 115 ? 5.546 23.190 13.465 1.00 55.41 115 VAL A O 1
ATOM 926 N N . SER A 1 116 ? 7.493 24.012 14.201 1.00 54.62 116 SER A N 1
ATOM 927 C CA . SER A 1 116 ? 7.098 24.276 15.572 1.00 54.62 116 SER A CA 1
ATOM 928 C C . SER A 1 116 ? 6.642 25.728 15.651 1.00 54.62 116 SER A C 1
ATOM 930 O O . SER A 1 116 ? 7.324 26.550 16.253 1.00 54.62 116 SER A O 1
ATOM 932 N N . GLU A 1 117 ? 5.524 26.061 15.013 1.00 49.44 117 GLU A N 1
ATOM 933 C CA . GLU A 1 117 ? 4.820 27.297 15.349 1.00 49.44 117 GLU A CA 1
ATOM 934 C C . GLU A 1 117 ? 3.568 26.949 16.162 1.00 49.44 117 GLU A C 1
ATOM 936 O O . GLU A 1 117 ? 2.846 26.009 15.807 1.00 49.44 117 GLU A O 1
ATOM 941 N N . PRO A 1 118 ? 3.321 27.643 17.288 1.00 55.66 118 PRO A N 1
ATOM 942 C CA . PRO A 1 118 ? 2.042 27.555 17.961 1.00 55.66 118 PRO A CA 1
ATOM 943 C C . PRO A 1 118 ? 0.989 28.208 17.065 1.00 55.66 118 PRO A C 1
ATOM 945 O O . PRO A 1 118 ? 1.173 29.328 16.597 1.00 55.66 118 PRO A O 1
ATOM 948 N N . ILE A 1 119 ? -0.111 27.496 16.827 1.00 52.53 119 ILE A N 1
ATOM 949 C CA . ILE A 1 119 ? -1.307 28.074 16.210 1.00 52.53 119 ILE A CA 1
ATOM 950 C C . ILE A 1 119 ? -1.819 29.167 17.173 1.00 52.53 119 ILE A C 1
ATOM 952 O O . ILE A 1 119 ? -1.983 28.840 18.354 1.00 52.53 119 ILE A O 1
ATOM 956 N N . PRO A 1 120 ? -2.005 30.424 16.723 1.00 57.62 120 PRO A N 1
ATOM 957 C CA . PRO A 1 120 ? -2.595 31.487 17.536 1.00 57.62 120 PRO A CA 1
ATOM 958 C C . PRO A 1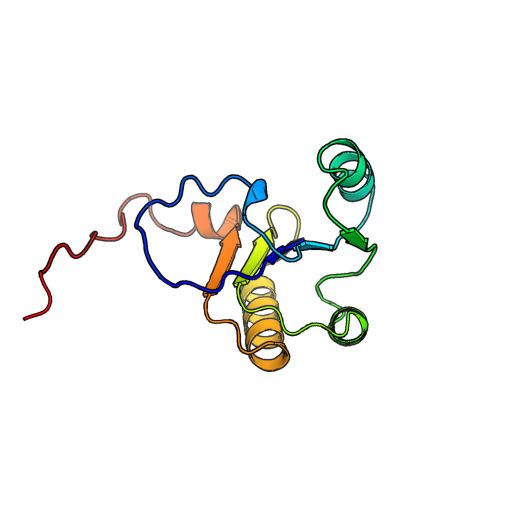 120 ? -4.061 31.213 17.894 1.00 57.62 120 PRO A C 1
ATOM 960 O O . PRO A 1 120 ? -4.757 30.530 17.107 1.00 57.62 120 PRO A O 1
#

Secondary structure (DSSP, 8-state):
-EEE-----S-------GGG-S--EEE--SHHHHHHHHH-TTSEEE---TT-HHHHHTT----SEEEEE-TTS--HHHHHHHHHHHHHHH--SEEEEE-HHHHHHS-S------------

Foldseek 3Di:
DKFFADDDDDDDDPPDDPVPTPAIEAEEDDDVQVVVCVVCVVHHYDDDDLVPLVSVLVVVDQGQEEEAEPQDDDDPVVVVVSVVSNCVRRVHPYYHYDYPVVVVVPPPDDDPPPPPDDDD